Protein AF-A0A2S4UY92-F1 (afdb_monomer)

Sequence (94 aa):
MSSSQLKTLYQAAGEVADHLYKIFKTLSEPEEYELSDFTDALIHPVEHLLLRFDSYILLLILYVVPVTPEWEGPSSREQHLKTWLVILSFCQIN

pLDDT: mean 72.34, std 11.75, range [38.34, 88.44]

Nearest PDB structures (foldseek):
  6bbi-assembly1_A  TM=5.843E-01  e=9.984E+00  Drosophila melanogaster
  5l8b-assembly1_I  TM=4.898E-01  e=6.187E+00  Rhodospirillum rubrum

Mean predicted aligned error: 11.48 Å

Foldseek 3Di:
DDPVVVVVLVVVVVLLVVLVVQLVVLVVCVVVDDPVRSVCSNVVSVVVCVVCVVVNLVCCLVPVLVPPPPQPDPVSSVVVSVVSVVVVVVVVVD

Secondary structure (DSSP, 8-state):
--HHHHHHHHHHHHHHHHHHHHHHHHHH-GGGS-HHHHHHHHHHHHHHHHHHHHHHHHHIIIIITTT-TTS-SHHHHHHHHHHHHHHHHHHT--

Solvent-accessible surface area (backbone atoms only — not comparable to full-atom values): 5409 Å² total; per-residue (Å²): 135,54,73,66,59,53,49,53,50,51,51,54,52,51,53,52,53,52,33,53,48,45,40,50,48,50,72,74,47,57,86,83,39,55,74,68,57,43,48,53,56,42,48,55,39,49,53,55,45,62,80,39,40,68,60,53,52,50,47,43,58,71,56,47,59,77,66,54,84,82,55,74,54,78,68,49,43,54,50,53,52,49,53,51,52,52,54,52,60,54,66,75,75,112

Organism: NCBI:txid27350

Structure (mmCIF, N/CA/C/O backbone):
data_AF-A0A2S4UY92-F1
#
_entry.id   AF-A0A2S4UY92-F1
#
loop_
_atom_site.group_PDB
_atom_site.id
_atom_site.type_symbol
_atom_site.label_atom_id
_atom_site.label_alt_id
_atom_site.label_comp_id
_atom_site.label_asym_id
_atom_site.label_entity_id
_atom_site.label_seq_id
_atom_site.pdbx_PDB_ins_code
_atom_site.Cartn_x
_atom_site.Cartn_y
_atom_site.Cartn_z
_atom_site.occupancy
_atom_site.B_iso_or_equiv
_atom_site.auth_seq_id
_atom_site.auth_comp_id
_atom_site.auth_asym_id
_atom_site.auth_atom_id
_atom_site.pdbx_PDB_model_num
ATOM 1 N N . MET A 1 1 ? -17.185 -1.302 13.711 1.00 61.12 1 MET A N 1
ATOM 2 C CA . MET A 1 1 ? -16.859 -1.211 12.275 1.00 61.12 1 MET A CA 1
ATOM 3 C C . MET A 1 1 ? -18.124 -1.485 11.491 1.00 61.12 1 MET A C 1
ATOM 5 O O . MET A 1 1 ? -18.779 -2.481 11.781 1.00 61.12 1 MET A O 1
ATOM 9 N N . SER A 1 2 ? -18.520 -0.601 10.579 1.00 77.50 2 SER A N 1
ATOM 10 C CA . SER A 1 2 ? -19.656 -0.888 9.697 1.00 77.50 2 SER A CA 1
ATOM 11 C C . SER A 1 2 ? -19.239 -1.850 8.580 1.00 77.50 2 SER A C 1
ATOM 13 O O . SER A 1 2 ? -18.063 -1.944 8.222 1.00 77.50 2 SER A O 1
ATOM 15 N N . SER A 1 3 ? -20.209 -2.544 7.986 1.00 77.50 3 SER A N 1
ATOM 16 C CA . SER A 1 3 ? -19.983 -3.388 6.804 1.00 77.50 3 SER A CA 1
ATOM 17 C C . SER A 1 3 ? -19.405 -2.599 5.622 1.00 77.50 3 SER A C 1
ATOM 19 O O . SER A 1 3 ? -18.581 -3.123 4.876 1.00 77.50 3 SER A O 1
ATOM 21 N N . SER A 1 4 ? -19.779 -1.323 5.478 1.00 75.69 4 SER A N 1
ATOM 22 C CA . SER A 1 4 ? -19.224 -0.427 4.460 1.00 75.69 4 SER A CA 1
ATOM 23 C C . SER A 1 4 ? -17.737 -0.142 4.677 1.00 75.69 4 SER A C 1
ATOM 25 O O . SER A 1 4 ? -16.965 -0.250 3.732 1.00 75.69 4 SER A O 1
ATOM 27 N N . GLN A 1 5 ? -17.318 0.135 5.915 1.00 69.12 5 GLN A N 1
ATOM 28 C CA . GLN A 1 5 ? -15.909 0.361 6.255 1.00 69.12 5 GLN A CA 1
ATOM 29 C C . GLN A 1 5 ? -15.057 -0.892 6.019 1.00 69.12 5 GLN A C 1
ATOM 31 O O . GLN A 1 5 ? -13.964 -0.790 5.469 1.00 69.12 5 GLN A O 1
ATOM 36 N N . LEU A 1 6 ? -15.573 -2.077 6.373 1.00 74.38 6 LEU A N 1
ATOM 37 C CA . LEU A 1 6 ? -14.886 -3.349 6.121 1.00 74.38 6 LEU A CA 1
ATOM 38 C C . LEU A 1 6 ? -14.702 -3.609 4.619 1.00 74.38 6 LEU A C 1
ATOM 40 O O . LEU A 1 6 ? -13.640 -4.056 4.195 1.00 74.38 6 LEU A O 1
ATOM 44 N N . LYS A 1 7 ? -15.721 -3.306 3.808 1.00 77.38 7 LYS A N 1
ATOM 45 C CA . LYS A 1 7 ? -15.642 -3.451 2.351 1.00 77.38 7 LYS A CA 1
ATOM 46 C C . LYS A 1 7 ? -14.603 -2.506 1.745 1.00 77.38 7 LYS A C 1
ATOM 48 O O . LYS A 1 7 ? -13.798 -2.950 0.934 1.00 77.38 7 LYS A O 1
ATOM 53 N N . THR A 1 8 ? -14.592 -1.242 2.165 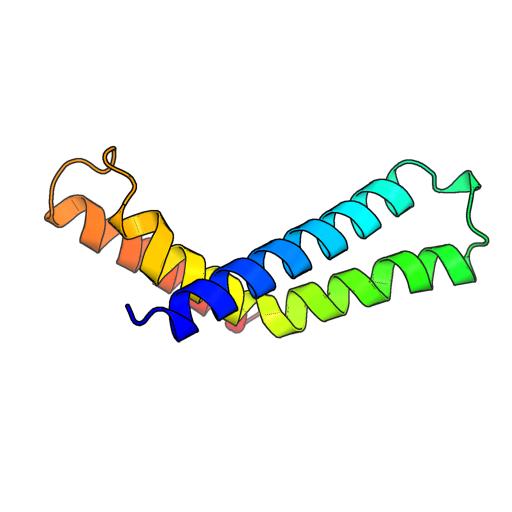1.00 77.12 8 THR A N 1
ATOM 54 C CA . THR A 1 8 ? -13.586 -0.264 1.724 1.00 77.12 8 THR A CA 1
ATOM 55 C C . THR A 1 8 ? -12.176 -0.706 2.106 1.00 77.12 8 THR A C 1
ATOM 57 O O . THR A 1 8 ? -11.278 -0.636 1.276 1.00 77.12 8 THR A O 1
ATOM 60 N N . LEU A 1 9 ? -11.988 -1.226 3.323 1.00 74.12 9 LEU A N 1
ATOM 61 C CA . LEU A 1 9 ? -10.712 -1.790 3.768 1.00 74.12 9 LEU A CA 1
ATOM 62 C C . LEU A 1 9 ? -10.270 -2.975 2.900 1.00 74.12 9 LEU A C 1
ATOM 64 O O . LEU A 1 9 ? -9.122 -3.033 2.475 1.00 74.12 9 LEU A O 1
ATOM 68 N N . TYR A 1 10 ? -11.177 -3.908 2.615 1.00 79.00 10 TYR A N 1
ATOM 69 C CA . TYR A 1 10 ? -10.873 -5.063 1.773 1.00 79.00 10 TYR A CA 1
ATOM 70 C C . TYR A 1 10 ? -10.457 -4.649 0.353 1.00 79.00 10 TYR A C 1
ATOM 72 O O . TYR A 1 10 ? -9.477 -5.164 -0.178 1.00 79.00 10 TYR A O 1
ATOM 80 N N . GLN A 1 11 ? -11.165 -3.685 -0.241 1.00 82.56 11 GLN A N 1
ATOM 81 C CA . GLN A 1 11 ? -10.829 -3.147 -1.563 1.00 82.56 11 GLN A CA 1
ATOM 82 C C . GLN A 1 11 ? -9.463 -2.455 -1.556 1.00 82.56 11 GLN A C 1
ATOM 84 O O . GLN A 1 11 ? -8.619 -2.772 -2.387 1.00 82.56 11 GLN A O 1
ATOM 89 N N . ALA A 1 12 ? -9.217 -1.602 -0.560 1.00 76.94 12 ALA A N 1
ATOM 90 C CA . ALA A 1 12 ? -7.936 -0.937 -0.347 1.00 76.94 12 ALA A CA 1
ATOM 91 C C . ALA A 1 12 ? -6.770 -1.936 -0.221 1.00 76.94 12 ALA A C 1
ATOM 93 O O . ALA A 1 12 ? -5.735 -1.767 -0.859 1.00 76.94 12 ALA A O 1
ATOM 94 N N . ALA A 1 13 ? -6.941 -3.009 0.556 1.00 76.94 13 ALA A N 1
ATOM 95 C CA . ALA A 1 13 ? -5.922 -4.047 0.701 1.00 76.94 13 ALA A CA 1
ATOM 96 C C . ALA A 1 13 ? -5.659 -4.801 -0.617 1.00 76.94 13 ALA A C 1
ATOM 98 O O . ALA A 1 13 ? -4.509 -5.108 -0.931 1.00 76.94 13 ALA A O 1
ATOM 99 N N . GLY A 1 14 ? -6.709 -5.067 -1.401 1.00 82.75 14 GLY A N 1
ATOM 100 C CA . GLY A 1 14 ? -6.583 -5.666 -2.731 1.00 82.75 14 GLY A CA 1
ATOM 101 C C . GLY A 1 14 ? -5.811 -4.775 -3.706 1.00 82.75 14 GLY A C 1
ATOM 102 O O . GLY A 1 14 ? -4.924 -5.258 -4.405 1.00 82.75 14 GLY A O 1
ATOM 103 N N . GLU A 1 15 ? -6.088 -3.469 -3.702 1.00 83.94 15 GLU A N 1
ATOM 104 C CA . GLU A 1 15 ? -5.355 -2.492 -4.514 1.00 83.94 15 GLU A CA 1
ATOM 105 C C . GLU A 1 15 ? -3.872 -2.432 -4.126 1.00 83.94 15 GLU A C 1
ATOM 107 O O . GLU A 1 15 ? -3.016 -2.415 -5.006 1.00 83.94 15 GLU A O 1
ATOM 112 N N . VAL A 1 16 ? -3.533 -2.455 -2.832 1.00 81.31 16 VAL A N 1
ATOM 113 C CA . VAL A 1 16 ? -2.127 -2.521 -2.379 1.00 81.31 16 VAL A CA 1
ATOM 114 C C . VAL A 1 16 ? -1.421 -3.752 -2.924 1.00 81.31 16 VAL A C 1
ATOM 116 O O . VAL A 1 16 ? -0.321 -3.641 -3.464 1.00 81.31 16 VAL A O 1
ATOM 119 N N . ALA A 1 17 ? -2.047 -4.919 -2.770 1.00 80.50 17 ALA A N 1
ATOM 120 C CA . ALA A 1 17 ? -1.465 -6.180 -3.203 1.00 80.50 17 ALA A CA 1
ATOM 121 C C . ALA A 1 17 ? -1.201 -6.186 -4.716 1.00 80.50 17 ALA A C 1
ATOM 123 O O . ALA A 1 17 ? -0.139 -6.635 -5.143 1.00 80.50 17 ALA A O 1
ATOM 124 N N . ASP A 1 18 ? -2.119 -5.630 -5.510 1.00 86.69 18 ASP A N 1
ATOM 125 C CA . ASP A 1 18 ? -1.964 -5.499 -6.961 1.00 86.69 18 ASP A CA 1
ATOM 126 C C . ASP A 1 18 ? -0.790 -4.582 -7.346 1.00 86.69 18 ASP A C 1
ATOM 128 O O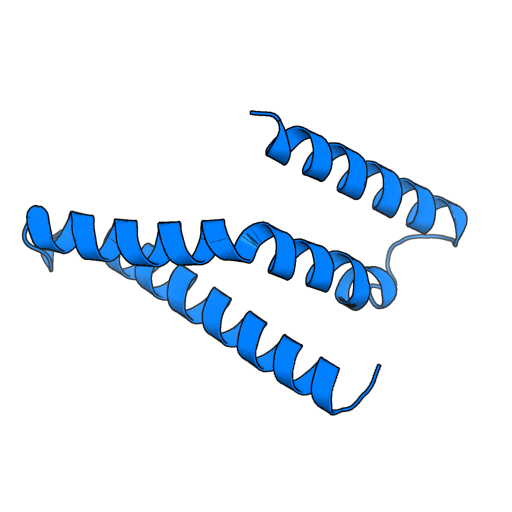 . ASP A 1 18 ? 0.042 -4.949 -8.177 1.00 86.69 18 ASP A O 1
ATOM 132 N N . HIS A 1 19 ? -0.655 -3.417 -6.702 1.00 85.00 19 HIS A N 1
AT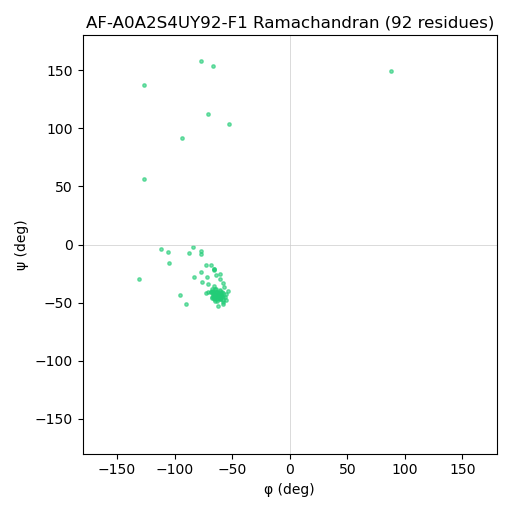OM 133 C CA . HIS A 1 19 ? 0.459 -2.502 -6.978 1.00 85.00 19 HIS A CA 1
ATOM 134 C C . HIS A 1 19 ? 1.814 -3.087 -6.554 1.00 85.00 19 HIS A C 1
ATOM 136 O O . HIS A 1 19 ? 2.783 -2.981 -7.305 1.00 85.00 19 HIS A O 1
ATOM 142 N N . LEU A 1 20 ? 1.888 -3.754 -5.396 1.00 83.88 20 LEU A N 1
ATOM 143 C CA . LEU A 1 20 ? 3.102 -4.457 -4.964 1.00 83.88 20 LEU A CA 1
ATOM 144 C C . LEU A 1 20 ? 3.464 -5.602 -5.914 1.00 83.88 20 LEU A C 1
ATOM 146 O O . LEU A 1 20 ? 4.639 -5.776 -6.237 1.00 83.88 20 LEU A O 1
ATOM 150 N N . TYR A 1 21 ? 2.469 -6.353 -6.391 1.00 86.50 21 TYR A N 1
ATOM 151 C CA . TYR A 1 21 ? 2.678 -7.406 -7.381 1.00 86.50 21 TYR A CA 1
ATOM 152 C C . TYR A 1 21 ? 3.232 -6.842 -8.692 1.00 86.50 21 TYR A C 1
ATOM 154 O O . TYR A 1 21 ? 4.203 -7.382 -9.213 1.00 86.50 21 TYR A O 1
ATOM 162 N N . LYS A 1 22 ? 2.675 -5.731 -9.192 1.00 86.44 22 LYS A N 1
ATOM 163 C CA . LYS A 1 22 ? 3.178 -5.046 -10.393 1.00 86.44 22 LYS A CA 1
ATOM 164 C C . LYS A 1 22 ? 4.633 -4.619 -10.231 1.00 86.44 22 LYS A C 1
ATOM 166 O O . LYS A 1 22 ? 5.439 -4.942 -11.092 1.00 86.44 22 LYS A O 1
ATOM 171 N N . ILE A 1 23 ? 4.985 -3.987 -9.109 1.00 88.44 23 ILE A N 1
ATOM 172 C CA . ILE A 1 23 ? 6.376 -3.607 -8.807 1.00 88.44 23 ILE A CA 1
ATOM 173 C C . ILE A 1 23 ? 7.280 -4.838 -8.816 1.00 88.44 23 ILE A C 1
ATOM 175 O O . ILE A 1 23 ? 8.307 -4.847 -9.489 1.00 88.44 23 ILE A O 1
ATOM 179 N N . PHE A 1 24 ? 6.891 -5.888 -8.088 1.00 84.19 24 PHE A N 1
ATOM 180 C CA . PHE A 1 24 ? 7.684 -7.108 -7.993 1.00 84.19 24 PHE A CA 1
ATOM 181 C C . PHE A 1 24 ? 7.874 -7.771 -9.357 1.00 84.19 24 PHE A C 1
ATOM 183 O O . PHE A 1 24 ? 8.987 -8.185 -9.678 1.00 84.19 24 PHE A O 1
ATOM 190 N N . LYS A 1 25 ? 6.814 -7.840 -10.168 1.00 86.12 25 LYS A N 1
ATOM 191 C CA . LYS A 1 25 ? 6.867 -8.400 -11.516 1.00 86.12 25 LYS A CA 1
ATOM 192 C C . LYS A 1 25 ? 7.815 -7.596 -12.404 1.00 86.12 25 LYS A C 1
ATOM 194 O O . LYS A 1 25 ? 8.753 -8.173 -12.942 1.00 86.12 25 LYS A O 1
ATOM 199 N N . THR A 1 26 ? 7.633 -6.276 -12.479 1.00 87.19 26 THR A N 1
ATOM 200 C CA . THR A 1 26 ? 8.490 -5.386 -13.276 1.00 87.19 26 THR A CA 1
ATOM 201 C C . THR A 1 26 ? 9.963 -5.535 -12.881 1.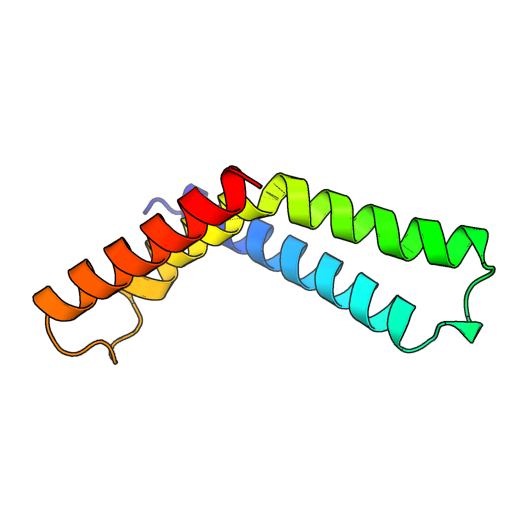00 87.19 26 THR A C 1
ATOM 203 O O . THR A 1 26 ? 10.823 -5.641 -13.745 1.00 87.19 26 THR A O 1
ATOM 206 N N . LEU A 1 27 ? 10.265 -5.624 -11.580 1.00 85.88 27 LEU A N 1
ATOM 207 C CA . LEU A 1 27 ? 11.634 -5.823 -11.085 1.00 85.88 27 LEU A CA 1
ATOM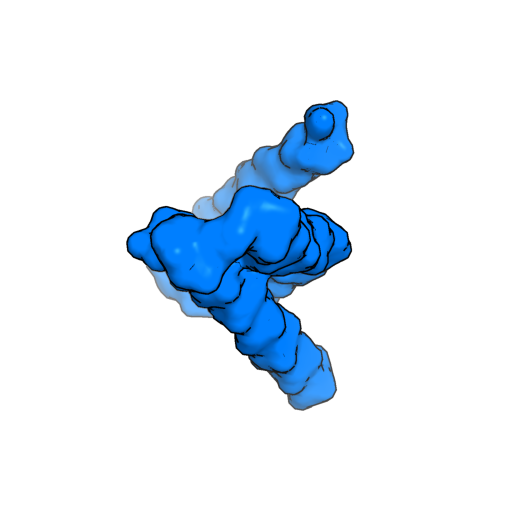 208 C C . LEU A 1 27 ? 12.195 -7.233 -11.336 1.00 85.88 27 LEU A C 1
ATOM 210 O O . LEU A 1 27 ? 13.413 -7.388 -11.413 1.00 85.88 27 LEU A O 1
ATOM 214 N N . SER A 1 28 ? 11.337 -8.252 -11.422 1.00 87.19 28 SER A N 1
ATOM 215 C CA . SER A 1 28 ? 11.744 -9.649 -11.635 1.00 87.19 28 SER A CA 1
ATOM 216 C C . SER A 1 28 ? 11.988 -9.971 -13.107 1.00 87.19 28 SER A C 1
ATOM 218 O O . SER A 1 28 ? 12.799 -10.842 -13.412 1.00 87.19 28 SER A O 1
ATOM 220 N N . GLU A 1 29 ? 11.304 -9.267 -14.008 1.00 88.00 29 GLU A N 1
ATOM 221 C CA . GLU A 1 29 ? 11.323 -9.508 -15.453 1.00 88.00 29 GLU A CA 1
ATOM 222 C C . GLU A 1 29 ? 11.680 -8.213 -16.218 1.00 88.00 29 GLU A C 1
ATOM 224 O O . GLU A 1 29 ? 10.924 -7.774 -17.084 1.00 88.00 29 GLU A O 1
ATOM 229 N N . PRO A 1 30 ? 12.829 -7.561 -15.929 1.00 78.69 30 PRO A N 1
ATOM 230 C CA . PRO A 1 30 ? 13.169 -6.262 -16.522 1.00 78.69 30 PRO A CA 1
ATOM 231 C C . PRO A 1 30 ? 13.396 -6.332 -18.040 1.00 78.69 30 PRO A C 1
ATOM 233 O O . PRO A 1 30 ? 13.290 -5.319 -18.722 1.00 78.69 30 PRO A O 1
ATOM 236 N N . GLU A 1 31 ? 13.700 -7.519 -18.570 1.00 84.94 31 GLU A N 1
ATOM 237 C CA . GLU A 1 31 ? 13.925 -7.773 -19.999 1.00 84.94 31 GLU A CA 1
ATOM 238 C C . GLU A 1 31 ? 12.629 -7.728 -20.829 1.00 84.94 31 GLU A C 1
ATOM 240 O O . GLU A 1 31 ? 12.693 -7.584 -22.049 1.00 84.94 31 GLU A O 1
ATOM 245 N N . GLU A 1 32 ? 11.456 -7.827 -20.188 1.00 79.00 32 GLU A N 1
ATOM 246 C CA . GLU A 1 32 ? 10.148 -7.737 -20.858 1.00 79.00 32 GLU A CA 1
ATOM 247 C C . GLU A 1 32 ? 9.744 -6.293 -21.204 1.00 79.00 32 GLU A C 1
ATOM 249 O O . GLU A 1 32 ? 8.724 -6.081 -21.863 1.00 79.00 32 GLU A O 1
ATOM 254 N N . TYR A 1 33 ? 10.533 -5.299 -20.782 1.00 75.56 33 TYR A N 1
ATOM 255 C CA . TYR A 1 33 ? 10.186 -3.885 -20.876 1.00 75.56 33 TYR A CA 1
ATOM 256 C C . TYR A 1 33 ? 11.281 -3.076 -21.577 1.00 75.56 33 TYR A C 1
ATOM 258 O O . TYR A 1 33 ? 12.470 -3.204 -21.281 1.00 75.56 33 TYR A O 1
ATOM 266 N N . GLU A 1 34 ? 10.884 -2.169 -22.473 1.00 81.56 34 GLU A N 1
ATOM 267 C CA . GLU A 1 34 ? 11.779 -1.091 -22.901 1.00 81.56 34 GLU A CA 1
ATOM 268 C C . GLU A 1 34 ? 12.052 -0.142 -21.724 1.00 81.56 34 GLU A C 1
ATOM 270 O O . GLU A 1 34 ? 11.236 -0.019 -20.815 1.00 81.56 34 GLU A O 1
ATOM 275 N N . LEU A 1 35 ? 13.194 0.554 -21.713 1.00 77.44 35 LEU A N 1
ATOM 276 C CA . LEU A 1 35 ? 13.616 1.357 -20.554 1.00 77.44 35 LEU A CA 1
ATOM 277 C C . LEU A 1 35 ? 12.582 2.428 -20.141 1.00 77.44 35 LEU A C 1
ATOM 279 O O . LEU A 1 35 ? 12.410 2.671 -18.944 1.00 77.44 35 LEU A O 1
ATOM 283 N N . SER A 1 36 ? 11.891 3.061 -21.100 1.00 77.19 36 SER A N 1
ATOM 284 C CA . SER A 1 36 ? 10.813 4.017 -20.791 1.00 77.19 36 SER A CA 1
ATOM 285 C C . SER A 1 36 ? 9.631 3.318 -20.129 1.00 77.19 36 SER A C 1
ATOM 287 O O . SER A 1 36 ? 9.169 3.750 -19.077 1.00 77.19 36 SER A O 1
ATOM 289 N N . ASP A 1 37 ? 9.219 2.189 -20.693 1.00 79.69 37 ASP A N 1
ATOM 290 C CA . ASP A 1 37 ? 8.045 1.435 -20.264 1.00 79.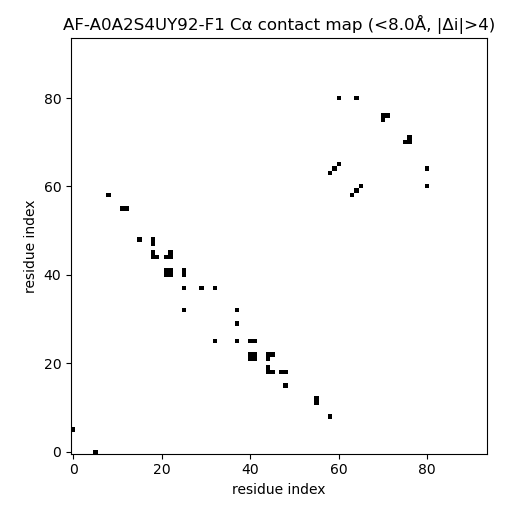69 37 ASP A CA 1
ATOM 291 C C . ASP A 1 37 ? 8.283 0.752 -18.914 1.00 79.69 37 ASP A C 1
ATOM 293 O O . ASP A 1 37 ? 7.382 0.694 -18.084 1.00 79.69 37 ASP A O 1
ATOM 297 N N . PHE A 1 38 ? 9.513 0.306 -18.653 1.00 79.81 38 PHE A N 1
ATOM 298 C CA . PHE A 1 38 ? 9.965 -0.189 -17.355 1.00 79.81 38 PHE A CA 1
ATOM 299 C C . PHE A 1 38 ? 9.838 0.892 -16.282 1.00 79.81 38 PHE A C 1
ATOM 301 O O . PHE A 1 38 ? 9.339 0.643 -15.183 1.00 79.81 38 PHE A O 1
ATOM 308 N N . THR A 1 39 ? 10.292 2.104 -16.610 1.00 82.19 39 THR A N 1
ATOM 309 C CA . THR A 1 39 ? 10.278 3.234 -15.681 1.00 82.19 39 THR A CA 1
ATOM 310 C C . THR A 1 39 ? 8.841 3.625 -15.349 1.00 82.19 39 THR A C 1
ATOM 312 O O . THR A 1 39 ? 8.502 3.730 -14.172 1.00 82.19 39 THR A O 1
ATOM 315 N N . ASP A 1 40 ? 7.967 3.727 -16.350 1.00 83.94 40 ASP A N 1
ATOM 316 C CA . ASP A 1 40 ? 6.549 4.040 -16.145 1.00 83.94 40 ASP A CA 1
ATOM 317 C C . ASP A 1 40 ? 5.807 2.917 -15.398 1.00 83.94 40 ASP A C 1
ATOM 319 O O . ASP A 1 40 ? 5.026 3.184 -14.475 1.00 83.94 40 ASP A O 1
ATOM 323 N N . ALA A 1 41 ? 6.099 1.654 -15.727 1.00 81.88 41 ALA A N 1
ATOM 324 C CA . ALA A 1 41 ? 5.541 0.481 -15.053 1.00 81.88 41 ALA A CA 1
ATOM 325 C C . ALA A 1 41 ? 5.984 0.357 -13.586 1.00 81.88 41 ALA A C 1
ATOM 327 O O . ALA A 1 41 ? 5.308 -0.320 -12.806 1.00 81.88 41 ALA A O 1
ATOM 328 N N . LEU A 1 42 ? 7.090 1.000 -13.197 1.00 86.06 42 LEU A N 1
ATOM 329 C CA . LEU A 1 42 ? 7.582 1.037 -11.821 1.00 86.06 42 LEU A CA 1
ATOM 330 C C . LEU A 1 42 ? 7.119 2.291 -11.065 1.00 86.06 42 LEU A C 1
ATOM 332 O O . LEU A 1 42 ? 6.688 2.183 -9.917 1.00 86.06 42 LEU A O 1
ATOM 336 N N . ILE A 1 43 ? 7.174 3.468 -11.694 1.00 86.12 43 ILE A N 1
ATOM 337 C CA . ILE A 1 43 ? 6.807 4.748 -11.071 1.00 86.12 43 ILE A CA 1
ATOM 338 C C . ILE A 1 43 ? 5.323 4.766 -10.720 1.00 86.12 43 ILE A C 1
ATOM 340 O O . ILE A 1 43 ? 4.975 5.077 -9.581 1.00 86.12 43 ILE A O 1
ATOM 344 N N . HIS A 1 44 ? 4.447 4.386 -11.653 1.00 86.56 44 HIS A N 1
ATOM 345 C CA . HIS A 1 44 ? 3.008 4.536 -11.445 1.00 86.56 44 HIS A CA 1
ATOM 346 C C . HIS A 1 44 ? 2.488 3.739 -10.229 1.00 86.56 44 HIS A C 1
ATOM 348 O O . HIS A 1 44 ? 1.783 4.311 -9.390 1.00 86.56 44 HIS A O 1
ATOM 354 N N . PRO A 1 45 ? 2.870 2.459 -10.031 1.00 84.44 45 PRO A N 1
ATOM 355 C CA . PRO A 1 45 ? 2.499 1.741 -8.816 1.00 84.44 45 PRO A CA 1
ATOM 356 C C . PRO A 1 45 ? 3.117 2.300 -7.532 1.00 84.44 45 PRO A C 1
ATOM 358 O O . PRO A 1 45 ? 2.461 2.282 -6.489 1.00 84.44 45 PRO A O 1
ATOM 361 N N . VAL A 1 46 ? 4.354 2.801 -7.589 1.00 84.31 46 VAL A N 1
ATOM 362 C CA . VAL A 1 46 ? 5.038 3.387 -6.426 1.00 84.31 46 VAL A CA 1
ATOM 363 C C . VAL A 1 46 ? 4.357 4.684 -5.993 1.00 84.31 46 VAL A C 1
ATOM 365 O O . VAL A 1 46 ? 4.064 4.843 -4.809 1.00 84.31 46 VAL A O 1
ATOM 368 N N . GLU A 1 47 ? 4.031 5.578 -6.927 1.00 85.94 47 GLU A N 1
ATOM 369 C CA . GLU A 1 47 ? 3.286 6.810 -6.640 1.00 85.94 47 GLU A CA 1
ATOM 370 C C . GLU A 1 47 ? 1.915 6.508 -6.032 1.00 85.94 47 GLU A C 1
ATOM 372 O O . GLU A 1 47 ? 1.521 7.118 -5.035 1.00 85.94 47 GLU A O 1
ATOM 377 N N . HIS A 1 48 ? 1.203 5.521 -6.584 1.00 83.19 48 HIS A N 1
ATOM 378 C CA . HIS A 1 48 ? -0.102 5.128 -6.063 1.00 83.19 48 HIS A CA 1
ATOM 379 C C . HIS A 1 48 ? -0.008 4.559 -4.637 1.00 83.19 48 HIS A C 1
ATOM 381 O O . HIS A 1 48 ? -0.861 4.848 -3.791 1.00 83.19 48 HIS A O 1
ATOM 387 N N . LEU A 1 49 ? 1.042 3.784 -4.342 1.00 82.50 49 LEU A N 1
ATOM 388 C CA . LEU A 1 49 ? 1.310 3.302 -2.988 1.00 82.50 49 LEU A CA 1
ATOM 389 C C . LEU A 1 49 ? 1.668 4.446 -2.040 1.00 82.50 49 LEU A C 1
ATOM 391 O O . LEU A 1 49 ? 1.106 4.486 -0.951 1.00 82.50 49 LEU A O 1
ATOM 395 N N . LEU A 1 50 ? 2.522 5.390 -2.445 1.00 80.88 50 LEU A N 1
ATOM 396 C CA . LEU A 1 50 ? 2.914 6.544 -1.625 1.00 80.88 50 LEU A CA 1
ATOM 397 C C . LEU A 1 50 ? 1.714 7.426 -1.263 1.00 80.88 50 LEU A C 1
ATOM 399 O O . LEU A 1 50 ? 1.513 7.738 -0.091 1.00 80.88 50 LEU A O 1
ATOM 403 N N . LEU A 1 51 ? 0.859 7.752 -2.237 1.00 81.00 51 LEU A N 1
ATOM 404 C CA . LEU A 1 51 ? -0.340 8.578 -2.024 1.00 81.00 51 LEU A CA 1
ATOM 405 C C . LEU A 1 51 ? -1.339 7.964 -1.039 1.00 81.00 51 LEU A C 1
ATOM 407 O O . LEU A 1 51 ? -2.163 8.663 -0.447 1.00 81.00 51 LEU A O 1
ATOM 411 N N . ARG A 1 52 ? -1.314 6.640 -0.903 1.00 74.19 52 ARG A N 1
ATOM 412 C CA . ARG A 1 52 ? -2.256 5.891 -0.073 1.00 74.19 52 ARG A CA 1
ATOM 413 C C . ARG A 1 52 ? -1.601 5.260 1.151 1.00 74.19 52 ARG A C 1
ATOM 415 O O . ARG A 1 52 ? -2.320 4.715 1.989 1.00 74.19 52 ARG A O 1
ATOM 422 N N . PHE A 1 53 ? -0.282 5.380 1.288 1.00 72.12 53 PHE A N 1
ATOM 423 C CA . PHE A 1 53 ? 0.514 4.732 2.325 1.00 72.12 53 PHE A CA 1
ATOM 424 C C . PHE A 1 53 ? -0.008 5.074 3.718 1.00 72.12 53 PHE A C 1
ATOM 426 O O . PHE A 1 53 ? -0.303 4.176 4.504 1.00 72.12 53 PHE A O 1
ATOM 433 N N . ASP A 1 54 ? -0.260 6.359 3.969 1.00 67.75 54 ASP A N 1
ATOM 434 C CA . ASP A 1 54 ? -0.819 6.846 5.233 1.00 67.75 54 ASP A CA 1
ATOM 435 C C . ASP A 1 54 ? -2.179 6.219 5.551 1.00 67.75 54 ASP A C 1
ATOM 437 O O . ASP A 1 54 ? -2.450 5.822 6.684 1.00 67.75 54 ASP A O 1
ATOM 441 N N . SER A 1 55 ? -3.035 6.075 4.535 1.00 70.69 55 SER A N 1
ATOM 442 C CA . SER A 1 55 ? -4.354 5.459 4.697 1.00 70.69 55 SER A CA 1
ATOM 443 C C . SER A 1 55 ? -4.239 3.963 4.998 1.00 70.69 55 SER A C 1
ATOM 445 O O . SER A 1 55 ? -4.952 3.455 5.861 1.00 70.69 55 SER A O 1
ATOM 447 N N . TYR A 1 56 ? -3.327 3.249 4.335 1.00 68.75 56 TYR A N 1
ATOM 448 C CA . TYR A 1 56 ? -3.120 1.812 4.541 1.00 68.75 56 TYR A CA 1
ATOM 449 C C . TYR A 1 56 ? -2.474 1.491 5.887 1.00 68.75 56 TYR A C 1
ATOM 451 O O . TYR A 1 56 ? -2.905 0.568 6.579 1.00 68.75 56 TYR A O 1
ATOM 459 N N . ILE A 1 57 ? -1.494 2.291 6.296 1.00 70.50 57 ILE A N 1
ATOM 460 C CA . ILE A 1 57 ? -0.880 2.212 7.618 1.00 70.50 57 ILE A CA 1
ATOM 461 C C . ILE A 1 57 ? -1.917 2.475 8.713 1.00 70.50 57 ILE A C 1
ATOM 463 O O . ILE A 1 57 ? -2.000 1.717 9.681 1.00 70.50 57 ILE A O 1
ATOM 467 N N . LEU A 1 58 ? -2.751 3.506 8.550 1.00 68.19 58 LEU A N 1
ATOM 468 C CA . LEU A 1 58 ? -3.810 3.810 9.509 1.00 68.19 58 LEU A CA 1
ATOM 469 C C . LEU A 1 58 ? -4.797 2.640 9.633 1.00 68.19 58 LEU A C 1
ATOM 471 O O . LEU A 1 58 ? -5.218 2.295 10.735 1.00 68.19 58 LEU A O 1
ATOM 475 N N . LEU A 1 59 ? -5.128 1.984 8.520 1.00 68.25 59 LEU A N 1
ATOM 476 C CA . LEU A 1 59 ? -5.982 0.798 8.509 1.00 68.25 59 LEU A CA 1
ATOM 477 C C . LEU A 1 59 ? -5.327 -0.412 9.201 1.00 68.25 59 LEU A C 1
ATOM 479 O O . LEU A 1 59 ? -5.986 -1.081 9.998 1.00 68.25 59 LEU A O 1
ATOM 483 N N . LEU A 1 60 ? -4.037 -0.669 8.964 1.00 68.12 60 LEU A N 1
ATOM 484 C CA . LEU A 1 60 ? -3.268 -1.705 9.670 1.00 68.12 60 LEU A CA 1
ATOM 485 C C . LEU A 1 60 ? -3.277 -1.473 11.189 1.00 68.12 60 LEU A C 1
ATOM 487 O O . LEU A 1 60 ? -3.542 -2.398 11.962 1.00 68.12 60 LEU A O 1
ATOM 491 N N . ILE A 1 61 ? -3.065 -0.226 11.613 1.00 68.75 61 ILE A N 1
ATOM 492 C CA . ILE A 1 61 ? -3.070 0.182 13.025 1.00 68.75 61 ILE A CA 1
ATOM 493 C C . ILE A 1 61 ? -4.455 0.030 13.654 1.00 68.75 61 ILE A C 1
ATOM 495 O O . ILE A 1 61 ? -4.572 -0.468 14.773 1.00 68.75 61 ILE A O 1
ATOM 499 N N . LEU A 1 62 ? -5.509 0.456 12.957 1.00 65.19 62 LEU A N 1
ATOM 500 C CA . LEU A 1 62 ? -6.869 0.443 13.495 1.00 65.19 62 LEU A CA 1
ATOM 501 C C . LEU A 1 62 ? -7.510 -0.947 13.499 1.00 65.19 62 LEU A C 1
ATOM 503 O O . LEU A 1 62 ? -8.440 -1.159 14.277 1.00 65.19 62 LEU A O 1
ATOM 507 N N . TYR A 1 63 ? -7.056 -1.874 12.648 1.00 66.94 63 TYR A N 1
ATOM 508 C CA . TYR A 1 63 ? -7.796 -3.117 12.407 1.00 66.94 63 TYR A CA 1
ATOM 509 C C . TYR A 1 63 ? -6.987 -4.406 12.492 1.00 66.94 63 TYR A C 1
ATOM 511 O O . TYR A 1 63 ? -7.559 -5.418 12.884 1.00 66.94 63 TYR A O 1
ATOM 519 N N . VAL A 1 64 ? -5.688 -4.400 12.190 1.00 66.69 64 VAL A N 1
ATOM 520 C CA . VAL A 1 64 ? -4.858 -5.612 12.304 1.00 66.69 64 VAL A CA 1
ATOM 521 C C . VAL A 1 64 ? -4.244 -5.704 13.695 1.00 66.69 64 VAL A C 1
ATOM 523 O O . VAL A 1 64 ? -4.453 -6.697 14.388 1.00 66.69 64 VAL A O 1
ATOM 526 N N . VAL A 1 65 ? -3.598 -4.630 14.162 1.00 65.88 65 VAL A N 1
ATOM 527 C CA . VAL A 1 65 ? -2.981 -4.584 15.501 1.00 65.88 65 VAL A CA 1
ATOM 528 C C . VAL A 1 65 ? -3.957 -4.956 16.631 1.00 65.88 65 VAL A C 1
ATOM 530 O O . VAL A 1 65 ? -3.565 -5.684 17.542 1.00 65.88 65 VAL A O 1
ATOM 533 N N . PRO A 1 66 ? -5.239 -4.538 16.608 1.00 63.47 66 PRO A N 1
ATOM 534 C CA . PRO A 1 66 ? -6.182 -4.899 17.657 1.00 63.47 66 PRO A CA 1
ATOM 535 C C . PRO A 1 66 ? -6.545 -6.375 17.763 1.00 63.47 66 PRO A C 1
ATOM 537 O O . PRO A 1 66 ? -7.053 -6.780 18.813 1.00 63.47 66 PRO A O 1
ATOM 540 N N . VAL A 1 67 ? -6.355 -7.123 16.676 1.00 64.12 67 VAL A N 1
ATOM 541 C CA . VAL A 1 67 ? -6.825 -8.501 16.502 1.00 64.12 67 VAL A CA 1
ATOM 542 C C . VAL A 1 67 ? -5.670 -9.496 16.633 1.00 64.12 67 VAL A C 1
ATOM 544 O O . VAL A 1 67 ? -5.924 -10.672 16.874 1.00 64.12 67 VAL A O 1
ATOM 547 N N . THR A 1 68 ? -4.414 -9.041 16.553 1.00 60.44 68 THR A N 1
ATOM 548 C CA . THR A 1 68 ? -3.228 -9.878 16.774 1.00 60.44 68 THR A CA 1
ATOM 549 C C . THR A 1 68 ? -3.107 -10.241 18.262 1.00 60.44 68 THR A C 1
ATOM 551 O O . THR A 1 68 ? -2.856 -9.363 19.090 1.00 60.44 68 THR A O 1
ATOM 554 N N . PRO A 1 69 ? -3.289 -11.519 18.638 1.00 55.22 69 PRO A N 1
ATOM 555 C CA . PRO A 1 69 ? -3.400 -11.934 20.038 1.00 55.22 69 PRO A CA 1
ATOM 556 C C . PRO A 1 69 ? -2.052 -11.998 20.777 1.00 55.22 69 PRO A C 1
ATOM 558 O O . PRO A 1 69 ? -2.037 -12.186 21.988 1.00 55.22 69 PRO A O 1
ATOM 561 N N . GLU A 1 70 ? -0.929 -11.838 20.073 1.00 56.69 70 GLU A N 1
ATOM 562 C CA . GLU A 1 70 ? 0.422 -12.097 20.596 1.00 56.69 70 GLU A CA 1
ATOM 563 C C . GLU A 1 70 ? 1.041 -10.935 21.392 1.00 56.69 70 GLU A C 1
ATOM 565 O O . GLU A 1 70 ? 2.159 -11.051 21.883 1.00 56.69 70 GLU A O 1
ATOM 570 N N . TRP A 1 71 ? 0.362 -9.791 21.518 1.00 57.00 71 TRP A N 1
ATOM 571 C CA . TRP A 1 71 ? 0.935 -8.620 22.190 1.00 57.00 71 TRP A CA 1
ATOM 572 C C . TRP A 1 71 ? 0.508 -8.647 23.662 1.00 57.00 71 TRP A C 1
ATOM 574 O O . TRP A 1 71 ? -0.588 -8.217 24.023 1.00 57.00 71 TRP A O 1
ATOM 584 N N . GLU A 1 72 ? 1.353 -9.263 24.491 1.00 54.25 72 GLU A N 1
ATOM 585 C CA . GLU A 1 72 ? 1.112 -9.590 25.899 1.00 54.25 72 GLU A CA 1
ATOM 586 C C . GLU A 1 72 ? 0.664 -8.375 26.732 1.00 54.25 72 GLU A C 1
ATOM 588 O O . GLU A 1 72 ? 1.460 -7.527 27.132 1.00 54.25 72 GLU A O 1
ATOM 593 N N . GLY A 1 73 ? -0.631 -8.299 27.039 1.00 60.47 73 GLY A N 1
ATOM 594 C CA . GLY A 1 73 ? -1.199 -7.366 28.014 1.00 60.47 73 GLY A CA 1
ATOM 595 C C . GLY A 1 73 ? -1.591 -5.978 27.467 1.00 60.47 73 GLY A C 1
ATOM 596 O O . GLY A 1 73 ? -0.979 -5.448 26.540 1.00 60.47 73 GLY A O 1
ATOM 597 N N . PRO A 1 74 ? -2.623 -5.340 28.055 1.00 58.03 74 PRO A N 1
ATOM 598 C CA . PRO A 1 74 ? -3.173 -4.071 27.563 1.00 58.03 74 PRO A CA 1
ATOM 599 C C . PRO A 1 74 ? -2.154 -2.918 27.547 1.00 58.03 74 PRO A C 1
ATOM 601 O O . PRO A 1 74 ? -2.237 -2.047 26.684 1.00 58.03 74 PRO A O 1
ATOM 604 N N . SER A 1 75 ? -1.171 -2.933 28.452 1.00 61.34 75 SER A N 1
ATOM 605 C CA . SER A 1 75 ? -0.104 -1.931 28.541 1.00 61.34 75 SER A CA 1
ATOM 606 C C . SER A 1 75 ? 0.932 -2.040 27.419 1.00 61.34 75 SER A C 1
ATOM 608 O O . SER A 1 75 ? 1.311 -1.011 26.861 1.00 61.34 75 SER A O 1
ATOM 610 N N . SER A 1 76 ? 1.361 -3.252 27.042 1.00 62.00 76 SER A N 1
ATOM 611 C CA . SER A 1 76 ? 2.337 -3.43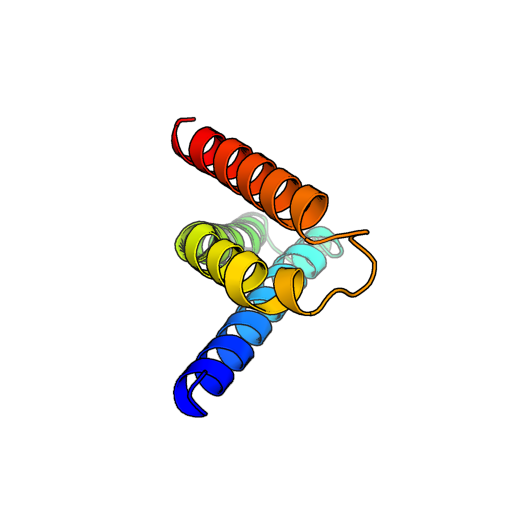7 25.955 1.00 62.00 76 SER A CA 1
ATOM 612 C C . SER A 1 76 ? 1.735 -3.042 24.609 1.00 62.00 76 SER A C 1
ATOM 614 O O . SER A 1 76 ? 2.369 -2.344 23.822 1.00 62.00 76 SER A O 1
ATOM 616 N N . ARG A 1 77 ? 0.464 -3.390 24.381 1.00 62.56 77 ARG A N 1
ATOM 617 C CA . ARG A 1 77 ? -0.276 -3.039 23.169 1.00 62.56 77 ARG A CA 1
ATOM 618 C C . ARG A 1 77 ? -0.374 -1.529 22.964 1.00 62.56 77 ARG A C 1
ATOM 620 O O . ARG A 1 77 ? -0.162 -1.054 21.851 1.00 62.56 77 ARG A O 1
ATOM 627 N N . GLU A 1 78 ? -0.674 -0.770 24.016 1.00 64.19 78 GLU A N 1
ATOM 628 C CA . GLU A 1 78 ? -0.746 0.693 23.938 1.00 64.19 78 GLU A CA 1
ATOM 629 C C . GLU A 1 78 ? 0.635 1.320 23.684 1.00 64.19 78 GLU A C 1
ATOM 631 O O . GLU A 1 78 ? 0.757 2.268 22.906 1.00 64.19 78 GLU A O 1
ATOM 636 N N . GLN A 1 79 ? 1.687 0.764 24.291 1.00 65.06 79 GLN A N 1
ATOM 637 C CA . GLN A 1 79 ? 3.066 1.210 24.088 1.00 65.06 79 GLN A CA 1
ATOM 638 C C . GLN A 1 79 ? 3.558 0.914 22.667 1.00 65.06 79 GLN A C 1
ATOM 640 O O . GLN A 1 79 ? 4.084 1.812 22.015 1.00 65.06 79 GLN A O 1
ATOM 645 N N . HIS A 1 80 ? 3.304 -0.288 22.143 1.00 64.38 80 HIS A N 1
ATOM 646 C CA . HIS A 1 80 ? 3.629 -0.654 20.765 1.00 64.38 80 HIS A CA 1
ATO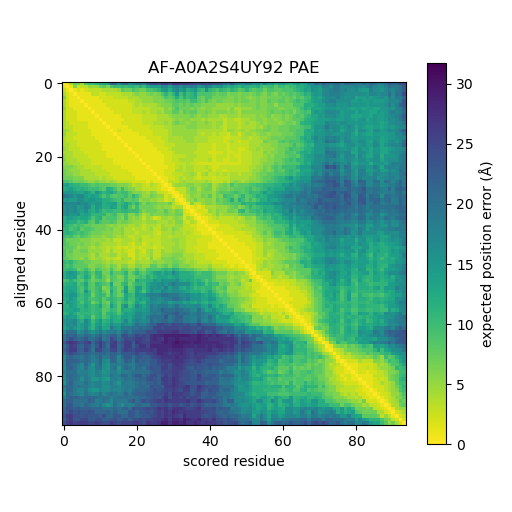M 647 C C . HIS A 1 80 ? 2.877 0.218 19.756 1.00 64.38 80 HIS A C 1
ATOM 649 O O . HIS A 1 80 ? 3.495 0.744 18.834 1.00 64.38 80 HIS A O 1
ATOM 655 N N . LEU A 1 81 ? 1.577 0.454 19.960 1.00 64.12 81 LEU A N 1
ATOM 656 C CA . LEU A 1 81 ? 0.797 1.366 19.118 1.00 64.12 81 LEU A CA 1
ATOM 657 C C . LEU A 1 81 ? 1.369 2.791 19.127 1.00 64.12 81 LEU A C 1
ATOM 659 O O . LEU A 1 81 ? 1.520 3.391 18.064 1.00 64.12 81 LEU A O 1
ATOM 663 N N . LYS A 1 82 ? 1.740 3.322 20.300 1.00 64.06 82 LYS A N 1
ATOM 664 C CA . LYS A 1 82 ? 2.382 4.643 20.415 1.00 64.06 82 LYS A CA 1
ATOM 665 C C . LYS A 1 82 ? 3.734 4.686 19.708 1.00 64.06 82 LYS A C 1
ATOM 667 O O . LYS A 1 82 ? 3.993 5.641 18.986 1.00 64.06 82 LYS A O 1
ATOM 672 N N . THR A 1 83 ? 4.576 3.667 19.865 1.00 66.94 83 THR A N 1
ATOM 673 C CA . THR A 1 83 ? 5.882 3.598 19.192 1.00 66.94 83 THR A CA 1
ATOM 674 C C . THR A 1 83 ? 5.736 3.568 17.673 1.00 66.94 83 THR A C 1
ATOM 676 O O . THR A 1 83 ? 6.435 4.307 16.985 1.00 66.94 83 THR A O 1
ATOM 679 N N . TRP A 1 84 ? 4.797 2.781 17.146 1.00 63.94 84 TRP A N 1
ATOM 680 C CA . TRP A 1 84 ? 4.517 2.741 15.710 1.00 63.94 84 TRP A CA 1
ATOM 681 C C . TRP A 1 84 ? 3.988 4.078 15.190 1.00 63.94 84 TRP A C 1
ATOM 683 O O . TRP A 1 84 ? 4.498 4.578 14.192 1.00 63.94 84 TRP A O 1
ATOM 693 N N . LEU A 1 85 ? 3.033 4.699 15.891 1.00 63.34 85 LEU A N 1
ATOM 694 C CA . LEU A 1 85 ? 2.515 6.023 15.528 1.00 63.34 85 LEU A CA 1
ATOM 695 C C . LEU A 1 85 ? 3.616 7.090 15.517 1.00 63.34 85 LEU A C 1
ATOM 697 O O . LEU A 1 85 ? 3.663 7.889 14.589 1.00 63.34 85 LEU A O 1
ATOM 701 N N . VAL A 1 86 ? 4.524 7.067 16.499 1.00 65.25 86 VAL A N 1
ATOM 702 C CA . VAL A 1 86 ? 5.673 7.984 16.558 1.00 65.25 86 VAL A CA 1
ATOM 703 C C . VAL A 1 86 ? 6.603 7.775 15.362 1.00 65.25 86 VAL A C 1
ATOM 705 O O . VAL A 1 86 ? 6.938 8.747 14.688 1.00 65.25 86 VAL A O 1
ATOM 708 N N . ILE A 1 87 ? 6.975 6.529 15.050 1.00 61.25 87 ILE A N 1
ATOM 709 C CA . ILE A 1 87 ? 7.816 6.204 13.883 1.00 61.25 87 ILE A CA 1
ATOM 710 C C . ILE A 1 87 ? 7.164 6.701 12.584 1.00 61.25 87 ILE A C 1
ATOM 712 O O . ILE A 1 87 ? 7.832 7.304 11.748 1.00 61.25 87 ILE A O 1
ATOM 716 N N . LEU A 1 88 ? 5.852 6.528 12.444 1.00 57.34 88 LEU A N 1
ATOM 717 C CA . LEU A 1 88 ? 5.109 6.960 11.260 1.00 57.34 88 LEU A CA 1
ATOM 718 C C . LEU A 1 88 ? 5.025 8.478 11.129 1.00 57.34 88 LEU A C 1
ATOM 720 O O . LEU A 1 88 ? 5.234 9.003 10.040 1.00 57.34 88 LEU A O 1
ATOM 724 N N . SER A 1 89 ? 4.814 9.195 12.235 1.00 55.50 89 SER A N 1
ATOM 725 C CA . SER A 1 89 ? 4.887 10.660 12.232 1.00 55.50 89 SER A CA 1
ATOM 726 C C . SER A 1 89 ? 6.289 11.191 11.901 1.00 55.50 89 SER A C 1
ATOM 728 O O . SER A 1 89 ? 6.408 12.282 11.352 1.00 55.50 89 SER A O 1
ATOM 730 N N . PHE A 1 90 ? 7.350 10.421 12.166 1.00 48.44 90 PHE A N 1
ATOM 731 C CA . PHE A 1 90 ? 8.713 10.759 11.738 1.00 48.44 90 PHE A CA 1
ATOM 732 C C . PHE A 1 90 ? 8.954 10.494 10.244 1.00 48.44 90 PHE A C 1
ATOM 734 O O . PHE A 1 90 ? 9.689 11.252 9.614 1.00 48.44 90 PHE A O 1
ATOM 741 N N . CYS A 1 91 ? 8.314 9.476 9.659 1.00 47.16 91 CYS A N 1
ATOM 742 C CA . CYS A 1 91 ? 8.351 9.228 8.213 1.00 47.16 91 CYS A CA 1
ATOM 743 C C . CYS A 1 91 ? 7.615 10.295 7.385 1.00 47.16 91 CYS A C 1
ATOM 745 O O . CYS A 1 91 ? 7.870 10.388 6.196 1.00 47.16 91 CYS A O 1
ATOM 747 N N . GLN A 1 92 ? 6.737 11.103 7.989 1.00 42.31 92 GLN A N 1
ATOM 748 C CA . GLN A 1 92 ? 6.044 12.209 7.310 1.00 42.31 92 GLN A CA 1
ATOM 749 C C . GLN A 1 92 ? 6.827 13.541 7.317 1.00 42.31 92 GLN A C 1
ATOM 751 O O . GLN A 1 92 ? 6.385 14.504 6.695 1.00 42.31 92 GLN A O 1
ATOM 756 N N . ILE A 1 93 ? 7.953 13.629 8.043 1.00 44.47 93 ILE A N 1
ATOM 757 C CA . ILE A 1 93 ? 8.745 14.869 8.219 1.00 44.47 93 ILE A CA 1
ATOM 758 C C . ILE A 1 93 ? 10.062 14.857 7.405 1.00 44.47 93 ILE A C 1
ATOM 760 O O . ILE A 1 93 ? 10.734 15.884 7.323 1.00 44.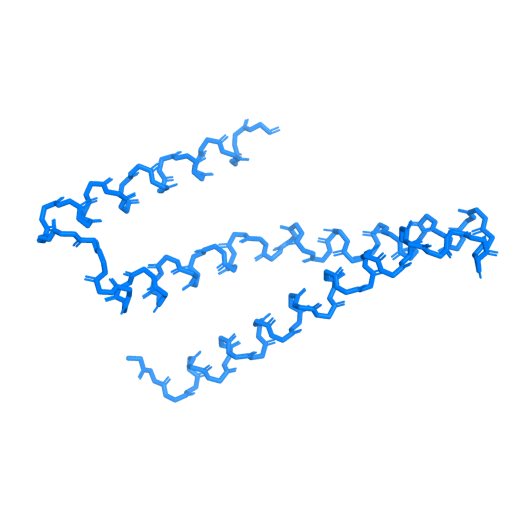47 93 ILE A O 1
ATOM 764 N N . ASN A 1 94 ? 10.418 13.741 6.761 1.00 38.34 94 ASN A N 1
ATOM 765 C CA . ASN A 1 94 ? 11.520 13.656 5.786 1.00 38.34 94 ASN A CA 1
ATOM 766 C C . ASN A 1 94 ? 10.991 13.286 4.403 1.00 38.34 94 ASN A C 1
ATOM 768 O O . ASN A 1 94 ? 11.668 13.658 3.422 1.00 38.34 94 ASN A O 1
#

Radius of gyration: 16.99 Å; Cα contacts (8 Å, |Δi|>4): 31; chains: 1; bounding box: 34×27×51 Å